Protein AF-K1T017-F1 (afdb_monomer)

Foldseek 3Di:
DVLVVLQPDPAAEAEPPDDPSNVVSHPYYFHHPVVPRVVVCCVPPPVVD

Structure (mmCIF, N/CA/C/O backbone):
data_AF-K1T017-F1
#
_entry.id   AF-K1T017-F1
#
loop_
_atom_site.group_PDB
_atom_site.id
_atom_site.type_symbol
_atom_site.label_atom_id
_atom_site.label_alt_id
_atom_site.label_comp_id
_atom_site.label_asym_id
_atom_site.label_entity_id
_atom_site.label_seq_id
_atom_site.pdbx_PDB_ins_code
_atom_site.Cartn_x
_atom_site.Cartn_y
_atom_site.Cartn_z
_atom_site.occupancy
_atom_site.B_iso_or_equiv
_atom_site.auth_seq_id
_atom_site.auth_comp_id
_atom_site.auth_asym_id
_atom_site.auth_atom_id
_atom_site.pdbx_PDB_model_num
ATOM 1 N N . ASN A 1 1 ? 6.338 -13.935 -1.400 1.00 70.50 1 ASN A N 1
ATOM 2 C CA . ASN A 1 1 ? 6.472 -12.837 -2.377 1.00 70.50 1 ASN A CA 1
ATOM 3 C C . ASN A 1 1 ? 5.165 -12.065 -2.352 1.00 70.50 1 ASN A C 1
ATOM 5 O O . ASN A 1 1 ? 4.113 -12.697 -2.413 1.00 70.50 1 ASN A O 1
ATOM 9 N N . ASP A 1 2 ? 5.247 -10.748 -2.207 1.00 77.19 2 ASP A N 1
ATOM 10 C CA . ASP A 1 2 ? 4.133 -9.818 -2.002 1.00 77.19 2 ASP A CA 1
ATOM 11 C C . ASP A 1 2 ? 3.096 -9.857 -3.131 1.00 77.19 2 ASP A C 1
ATOM 13 O O . ASP A 1 2 ? 1.910 -9.661 -2.880 1.00 77.19 2 ASP A O 1
ATOM 17 N N . LEU A 1 3 ? 3.504 -10.221 -4.354 1.00 85.62 3 LEU A N 1
ATOM 18 C CA . LEU A 1 3 ? 2.600 -10.335 -5.503 1.00 85.62 3 LEU A CA 1
ATOM 19 C C . LEU A 1 3 ? 1.457 -11.334 -5.268 1.00 85.62 3 LEU A C 1
ATOM 21 O O . LEU A 1 3 ? 0.294 -11.008 -5.486 1.00 85.62 3 LEU A O 1
ATOM 25 N N . ALA A 1 4 ? 1.775 -12.536 -4.777 1.00 86.81 4 ALA A N 1
ATOM 26 C CA . ALA A 1 4 ? 0.764 -13.560 -4.517 1.00 86.81 4 ALA A CA 1
ATOM 27 C C . ALA A 1 4 ? -0.193 -13.138 -3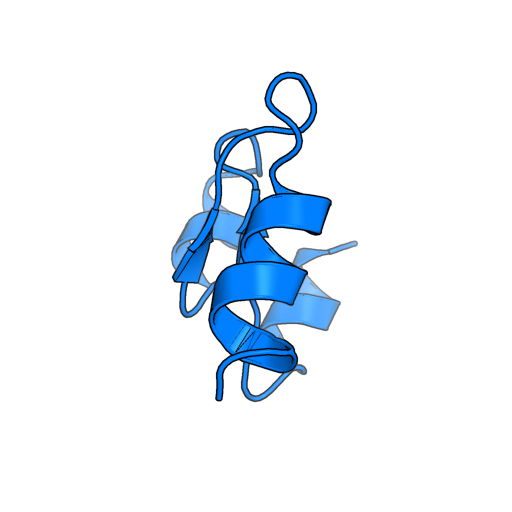.391 1.00 86.81 4 ALA A C 1
ATOM 29 O O . ALA A 1 4 ? -1.375 -13.469 -3.416 1.00 86.81 4 ALA A O 1
ATOM 30 N N . MET A 1 5 ? 0.313 -12.376 -2.417 1.00 87.12 5 MET A N 1
ATOM 31 C CA . MET A 1 5 ? -0.493 -11.863 -1.313 1.00 87.12 5 MET A CA 1
ATOM 32 C C . MET A 1 5 ? -1.430 -10.746 -1.773 1.00 87.12 5 MET A C 1
ATOM 34 O O . MET A 1 5 ? -2.602 -10.772 -1.411 1.00 87.12 5 MET A O 1
ATOM 38 N N . ILE A 1 6 ? -0.956 -9.812 -2.605 1.00 86.69 6 ILE A N 1
ATOM 39 C CA . ILE A 1 6 ? -1.792 -8.744 -3.170 1.00 86.69 6 ILE A CA 1
ATOM 40 C C . ILE A 1 6 ? -2.875 -9.310 -4.089 1.00 86.69 6 ILE A C 1
ATOM 42 O O . ILE A 1 6 ? -4.015 -8.871 -4.003 1.00 86.69 6 ILE A O 1
ATOM 46 N N . GLN A 1 7 ? -2.554 -10.307 -4.917 1.00 85.94 7 GLN A N 1
ATOM 47 C CA . GLN A 1 7 ? -3.539 -10.945 -5.797 1.00 85.94 7 GLN A CA 1
ATOM 48 C C . GLN A 1 7 ? -4.608 -11.728 -5.022 1.00 85.94 7 GLN A C 1
ATOM 50 O O . GLN A 1 7 ? -5.760 -11.780 -5.445 1.00 85.94 7 GLN A O 1
ATOM 55 N N . ALA A 1 8 ? -4.238 -12.338 -3.892 1.00 86.69 8 ALA A N 1
ATOM 56 C CA . ALA A 1 8 ? -5.185 -13.032 -3.022 1.00 86.69 8 ALA A CA 1
ATOM 57 C C . ALA A 1 8 ? -6.015 -12.063 -2.161 1.00 86.69 8 ALA A C 1
ATOM 59 O O . ALA A 1 8 ? -7.151 -1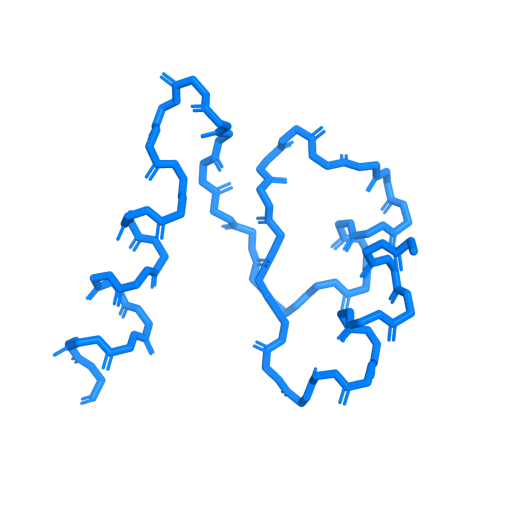2.369 -1.793 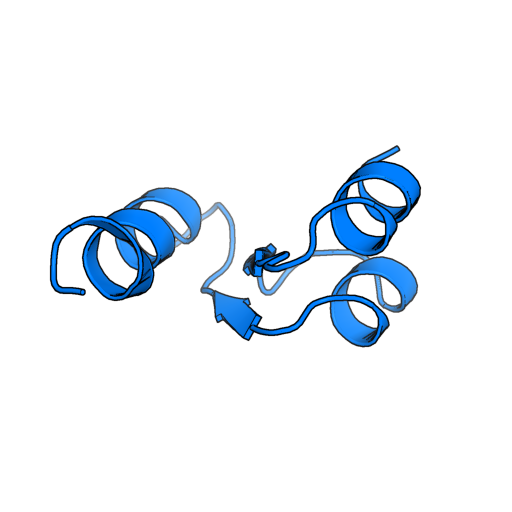1.00 86.69 8 ALA A O 1
ATOM 60 N N . ALA A 1 9 ? -5.461 -10.898 -1.823 1.00 82.25 9 ALA A N 1
ATOM 61 C CA . ALA A 1 9 ? -6.155 -9.878 -1.059 1.00 82.25 9 ALA A CA 1
ATOM 62 C C . ALA A 1 9 ? -7.189 -9.167 -1.945 1.00 82.25 9 ALA A C 1
ATOM 64 O O . ALA A 1 9 ? -6.844 -8.409 -2.844 1.00 82.25 9 ALA A O 1
ATOM 65 N N . GLY A 1 10 ? -8.481 -9.314 -1.631 1.00 78.69 10 GLY A N 1
ATOM 66 C CA . GLY A 1 10 ? -9.555 -8.577 -2.320 1.00 78.69 10 GLY A CA 1
ATOM 67 C C . GLY A 1 10 ? -9.438 -7.042 -2.230 1.00 78.69 10 GLY A C 1
ATOM 68 O O . GLY A 1 10 ? -10.155 -6.321 -2.926 1.00 78.69 10 GLY A O 1
ATOM 69 N N . TYR A 1 11 ? -8.530 -6.541 -1.385 1.00 84.31 11 TYR A N 1
ATOM 70 C CA . TYR A 1 11 ? -8.218 -5.126 -1.208 1.00 84.31 11 TYR A CA 1
ATOM 71 C C . TYR A 1 11 ? -6.708 -4.908 -0.967 1.00 84.31 11 TYR A C 1
ATOM 73 O O . TYR A 1 11 ? -6.283 -4.510 0.115 1.00 84.31 11 TYR A O 1
ATOM 81 N N . GLY A 1 12 ? -5.875 -5.230 -1.961 1.00 91.19 12 GLY A N 1
ATOM 82 C CA . GLY A 1 12 ? -4.420 -5.051 -1.882 1.00 91.19 12 GLY A CA 1
ATOM 83 C C . GLY A 1 12 ? -3.962 -3.595 -2.058 1.00 91.19 12 GLY A C 1
ATOM 84 O O . GLY A 1 12 ? -4.413 -2.909 -2.979 1.00 91.19 12 GLY A O 1
ATOM 85 N N . ILE A 1 13 ? -3.033 -3.146 -1.206 1.00 92.50 13 ILE A N 1
ATOM 86 C CA . ILE A 1 13 ? -2.385 -1.827 -1.276 1.00 92.50 13 ILE A CA 1
ATOM 87 C C . ILE A 1 13 ? -0.872 -2.032 -1.392 1.00 92.50 13 ILE A C 1
ATOM 89 O O . ILE A 1 13 ? -0.282 -2.707 -0.548 1.00 92.50 13 ILE A O 1
ATOM 93 N N . ALA A 1 14 ? -0.248 -1.455 -2.418 1.00 94.25 14 ALA A N 1
ATOM 94 C CA . ALA A 1 14 ? 1.199 -1.518 -2.626 1.00 94.25 14 ALA A CA 1
ATOM 95 C C . ALA A 1 14 ? 1.882 -0.196 -2.258 1.00 94.25 14 ALA A C 1
ATOM 97 O O . ALA A 1 14 ? 1.308 0.872 -2.444 1.00 94.25 14 ALA A O 1
ATOM 98 N N . MET A 1 15 ? 3.121 -0.259 -1.770 1.00 94.31 15 MET A N 1
ATOM 99 C CA . MET A 1 15 ? 3.967 0.929 -1.590 1.00 94.31 15 MET A CA 1
ATOM 100 C C . MET A 1 15 ? 4.490 1.433 -2.937 1.00 94.31 15 MET A C 1
ATOM 102 O O . MET A 1 15 ? 4.720 0.634 -3.845 1.00 94.31 15 MET A O 1
ATOM 106 N N . GLY A 1 16 ? 4.733 2.739 -3.060 1.00 91.31 16 GLY A N 1
ATOM 107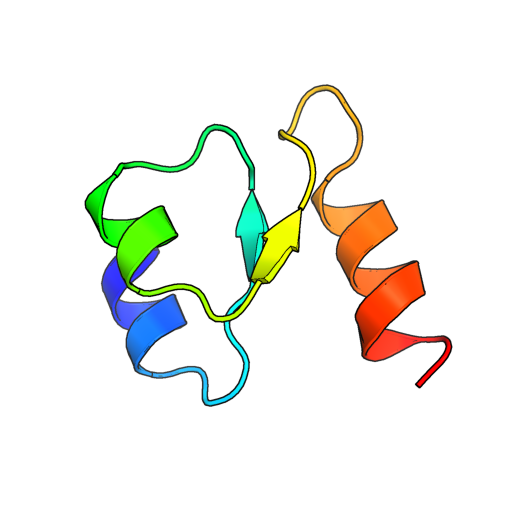 C CA . GLY A 1 16 ? 5.134 3.374 -4.324 1.00 91.31 16 GLY A CA 1
ATOM 108 C C . GLY A 1 16 ? 6.460 2.877 -4.910 1.00 91.31 16 GLY A C 1
ATOM 109 O O . GLY A 1 16 ? 6.685 2.988 -6.112 1.00 91.31 16 GLY A O 1
ATOM 110 N N . ASN A 1 17 ? 7.319 2.278 -4.085 1.00 92.12 17 ASN A N 1
ATOM 111 C CA . ASN A 1 17 ? 8.573 1.652 -4.502 1.00 92.12 17 ASN A CA 1
ATOM 112 C C . ASN A 1 17 ? 8.474 0.129 -4.708 1.00 92.12 17 ASN A C 1
ATOM 1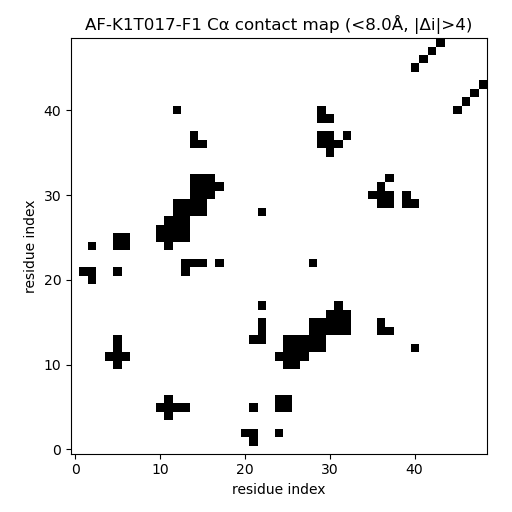14 O O . ASN A 1 17 ? 9.505 -0.541 -4.805 1.00 92.12 17 ASN A O 1
ATOM 118 N N . ALA A 1 18 ? 7.264 -0.437 -4.742 1.00 92.19 18 ALA A N 1
ATOM 119 C CA . ALA A 1 18 ? 7.067 -1.850 -5.032 1.00 92.19 18 ALA A CA 1
ATOM 120 C C . ALA A 1 18 ? 7.456 -2.193 -6.480 1.00 92.19 18 ALA A C 1
ATOM 122 O O . ALA A 1 18 ? 7.588 -1.329 -7.349 1.00 92.19 18 ALA A O 1
ATOM 123 N N . THR A 1 19 ? 7.642 -3.485 -6.751 1.00 94.00 19 THR A N 1
ATOM 124 C CA . THR A 1 19 ? 7.955 -3.949 -8.104 1.00 94.00 19 THR A CA 1
ATOM 125 C C . THR A 1 19 ? 6.796 -3.661 -9.069 1.00 94.00 19 THR A C 1
ATOM 127 O O . THR A 1 19 ? 5.637 -3.634 -8.642 1.00 94.00 19 THR A O 1
ATOM 130 N N . PRO A 1 20 ? 7.067 -3.494 -10.379 1.00 94.31 20 PRO A N 1
ATOM 131 C CA . PRO A 1 20 ? 6.027 -3.190 -11.365 1.00 94.31 20 PRO A CA 1
ATOM 132 C C . PRO A 1 20 ? 4.850 -4.172 -11.344 1.00 94.31 20 PRO A C 1
ATOM 134 O O . PRO A 1 20 ? 3.700 -3.748 -11.410 1.00 94.31 20 PRO A O 1
ATOM 137 N N . ASP A 1 21 ? 5.125 -5.467 -11.168 1.00 93.06 21 ASP A N 1
ATOM 138 C CA . ASP A 1 21 ? 4.088 -6.503 -11.116 1.00 93.06 21 ASP A CA 1
ATOM 139 C C . ASP A 1 21 ? 3.178 -6.349 -9.888 1.00 93.06 21 ASP A C 1
ATOM 141 O O . ASP A 1 21 ? 1.970 -6.571 -9.967 1.00 93.06 21 ASP A O 1
ATOM 145 N N . VAL A 1 22 ? 3.744 -5.937 -8.750 1.00 92.44 22 VAL A N 1
ATOM 146 C CA . VAL A 1 22 ? 3.005 -5.703 -7.501 1.00 92.44 22 VAL A CA 1
ATOM 147 C C . VAL A 1 22 ? 2.162 -4.434 -7.610 1.00 92.44 22 VAL A C 1
ATOM 149 O O . VAL A 1 22 ? 1.004 -4.445 -7.200 1.00 92.44 22 VAL A O 1
ATOM 152 N N . LEU A 1 23 ? 2.702 -3.371 -8.213 1.00 91.69 23 LEU A N 1
ATOM 153 C CA . LEU A 1 23 ? 1.959 -2.138 -8.490 1.00 91.69 23 LEU A CA 1
ATOM 154 C C . LEU A 1 23 ? 0.785 -2.388 -9.446 1.00 91.69 23 LEU A C 1
ATOM 156 O O . LEU A 1 23 ? -0.313 -1.899 -9.199 1.00 91.69 23 LEU A O 1
ATOM 160 N N . ALA A 1 24 ? 0.997 -3.178 -10.502 1.00 92.12 24 ALA A N 1
ATOM 161 C CA . ALA A 1 24 ? -0.040 -3.513 -11.477 1.00 92.12 24 ALA A CA 1
ATOM 162 C C . ALA A 1 24 ? -1.156 -4.394 -10.889 1.00 92.12 24 ALA A C 1
ATOM 164 O O . ALA A 1 24 ? -2.301 -4.314 -11.332 1.00 92.12 24 ALA A O 1
ATOM 165 N N . ALA A 1 25 ? -0.830 -5.235 -9.903 1.00 91.25 25 ALA A N 1
ATOM 166 C CA . ALA A 1 25 ? -1.795 -6.089 -9.216 1.00 91.25 25 ALA A CA 1
ATOM 167 C C . ALA A 1 25 ? -2.524 -5.388 -8.053 1.00 91.25 25 ALA A C 1
ATOM 169 O O . ALA A 1 25 ? -3.541 -5.898 -7.580 1.00 91.25 25 ALA A O 1
ATOM 170 N N . ALA A 1 26 ? -2.012 -4.257 -7.562 1.00 92.62 26 ALA A N 1
ATOM 171 C CA . ALA A 1 26 ? -2.578 -3.556 -6.418 1.00 92.62 26 ALA A CA 1
ATOM 172 C C . ALA A 1 26 ? -3.800 -2.717 -6.798 1.00 92.62 26 ALA A C 1
ATOM 174 O O . ALA A 1 26 ? -3.873 -2.110 -7.864 1.00 92.62 26 ALA A O 1
ATOM 175 N N . ARG A 1 27 ? -4.762 -2.636 -5.877 1.00 92.25 27 ARG A N 1
ATOM 176 C CA . ARG A 1 27 ? -5.950 -1.796 -6.052 1.00 92.25 27 ARG A CA 1
ATOM 177 C C . ARG A 1 27 ? -5.646 -0.326 -5.772 1.00 92.25 27 ARG A C 1
ATOM 179 O O . ARG A 1 27 ? -6.205 0.551 -6.425 1.00 92.25 27 ARG A O 1
ATOM 186 N N . TYR A 1 28 ? -4.771 -0.074 -4.802 1.00 92.31 28 TYR A N 1
ATOM 187 C CA . TYR A 1 28 ? -4.274 1.256 -4.470 1.00 92.31 28 TYR A CA 1
ATOM 188 C C . TYR A 1 28 ? -2.762 1.224 -4.315 1.00 92.31 28 TYR A C 1
ATOM 190 O O . TYR A 1 28 ? -2.182 0.218 -3.901 1.00 92.31 28 TYR A O 1
ATOM 198 N N . VAL A 1 29 ? -2.141 2.361 -4.601 1.00 93.69 29 VAL A N 1
ATOM 199 C CA . VAL A 1 29 ? -0.728 2.598 -4.331 1.00 93.69 29 VAL A CA 1
ATOM 200 C C . VAL A 1 29 ? -0.638 3.690 -3.272 1.00 93.69 29 VAL A C 1
ATOM 202 O O . VAL A 1 29 ? -1.295 4.724 -3.387 1.00 93.69 29 VAL A O 1
ATOM 205 N N . THR A 1 30 ? 0.117 3.423 -2.213 1.00 94.88 30 THR A N 1
ATOM 206 C CA . THR A 1 30 ? 0.461 4.387 -1.162 1.00 94.88 30 THR A CA 1
ATOM 207 C C . THR A 1 30 ? 1.887 4.894 -1.375 1.00 94.88 30 THR A C 1
ATOM 209 O O . THR A 1 30 ? 2.573 4.464 -2.304 1.00 94.88 30 THR A O 1
ATOM 212 N N . ASP A 1 31 ? 2.349 5.794 -0.516 1.00 93.69 31 ASP A N 1
ATOM 213 C CA . ASP A 1 31 ? 3.726 6.280 -0.556 1.00 93.69 31 ASP A CA 1
ATOM 214 C C . ASP A 1 31 ? 4.743 5.140 -0.346 1.00 93.69 31 ASP A C 1
ATOM 216 O O . ASP A 1 31 ? 4.398 3.992 -0.046 1.00 93.69 31 ASP A O 1
ATOM 220 N N . ASP A 1 32 ? 6.024 5.428 -0.558 1.00 90.25 32 ASP A N 1
ATOM 22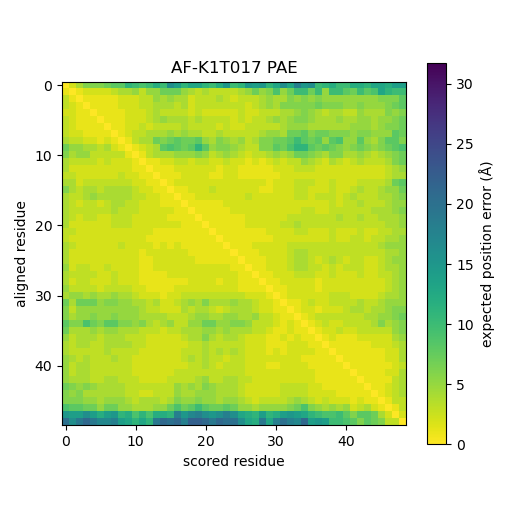1 C CA . ASP A 1 32 ? 7.072 4.439 -0.329 1.00 90.25 32 ASP A CA 1
ATOM 222 C C . ASP A 1 32 ? 7.346 4.205 1.172 1.00 90.25 32 ASP A C 1
ATOM 224 O O . ASP A 1 32 ? 6.773 4.830 2.072 1.00 90.25 32 ASP A O 1
ATOM 228 N N . ASN A 1 33 ? 8.251 3.270 1.441 1.00 87.06 33 ASN A N 1
ATOM 229 C CA . ASN A 1 33 ? 8.668 2.921 2.794 1.00 87.06 33 ASN A CA 1
ATOM 230 C C . ASN A 1 33 ? 9.433 4.035 3.534 1.00 87.06 33 ASN A C 1
ATOM 232 O O . ASN A 1 33 ? 9.425 4.036 4.761 1.00 87.06 33 ASN A O 1
ATOM 236 N N . ASN A 1 34 ? 10.076 4.965 2.826 1.00 91.25 34 ASN A N 1
ATOM 237 C CA . ASN A 1 34 ? 10.795 6.096 3.416 1.00 91.25 34 ASN A CA 1
ATOM 238 C C . ASN A 1 34 ? 9.861 7.266 3.763 1.00 91.25 34 ASN A C 1
ATOM 240 O O . ASN A 1 34 ? 10.274 8.192 4.459 1.00 91.25 34 ASN A O 1
ATOM 244 N N . HIS A 1 35 ? 8.615 7.224 3.289 1.00 92.00 35 HIS A N 1
ATOM 245 C CA . HIS A 1 35 ? 7.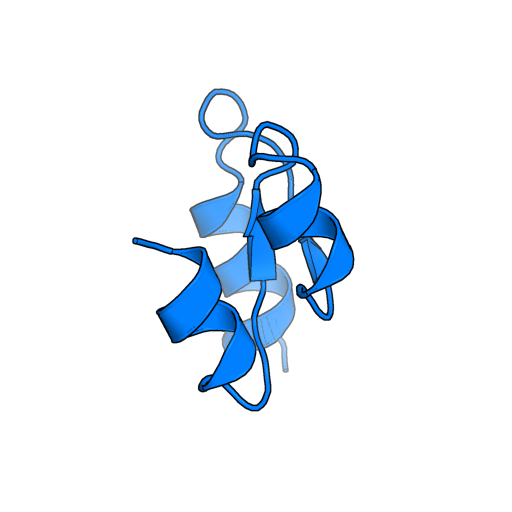602 8.258 3.489 1.00 92.00 35 HIS A CA 1
ATOM 246 C C . HIS A 1 35 ? 6.353 7.724 4.214 1.00 92.00 35 HIS A C 1
ATOM 248 O O . HIS A 1 35 ? 5.243 8.221 3.994 1.00 92.00 35 HIS A O 1
ATOM 254 N N . ASP A 1 36 ? 6.531 6.718 5.077 1.00 92.06 36 ASP A N 1
ATOM 255 C CA . ASP A 1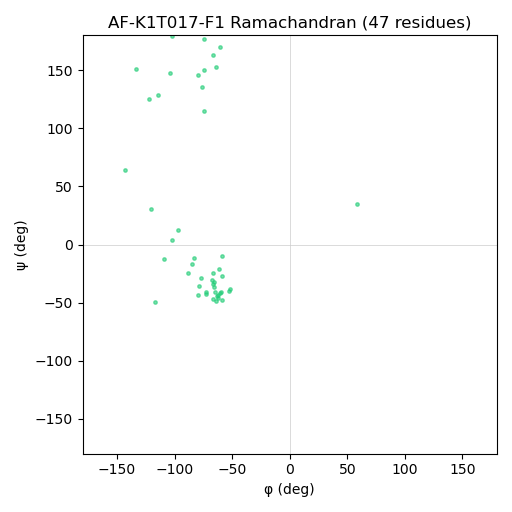 36 ? 5.495 6.134 5.940 1.00 92.06 36 ASP A CA 1
ATOM 256 C C . ASP A 1 36 ? 4.278 5.567 5.184 1.00 92.06 36 ASP A C 1
ATOM 258 O O . ASP A 1 36 ? 3.141 5.609 5.670 1.00 92.06 36 ASP A O 1
ATOM 262 N N . GLY A 1 37 ? 4.498 5.000 3.992 1.00 90.44 37 GLY A N 1
ATOM 263 C CA . GLY A 1 37 ? 3.433 4.509 3.114 1.00 90.44 37 GLY A CA 1
ATOM 264 C C . GLY A 1 37 ? 2.438 3.559 3.783 1.00 90.44 37 GLY A C 1
ATOM 265 O O . GLY A 1 37 ? 1.230 3.665 3.559 1.00 90.44 37 GLY A O 1
ATOM 266 N N . VAL A 1 38 ? 2.910 2.673 4.664 1.00 91.38 38 VAL A N 1
ATOM 267 C CA . VAL A 1 38 ? 2.044 1.743 5.408 1.00 91.38 38 VAL A CA 1
ATOM 268 C C . VAL A 1 38 ? 1.126 2.480 6.385 1.00 91.38 38 VAL A C 1
ATOM 270 O O . VAL A 1 38 ? -0.075 2.213 6.405 1.00 91.38 38 VAL A O 1
ATOM 273 N N . ALA A 1 39 ? 1.656 3.424 7.169 1.00 91.56 39 ALA A N 1
ATOM 274 C CA . ALA A 1 39 ? 0.860 4.177 8.139 1.00 91.56 39 ALA A CA 1
ATOM 275 C C . ALA A 1 39 ? -0.229 4.995 7.430 1.00 91.56 39 ALA A C 1
ATOM 277 O O . ALA A 1 39 ? -1.405 4.906 7.785 1.00 91.56 39 ALA A O 1
ATOM 278 N N . LYS A 1 40 ? 0.140 5.688 6.344 1.00 91.25 40 LYS A N 1
ATOM 279 C CA . LYS A 1 40 ? -0.802 6.447 5.507 1.00 91.25 40 LYS A CA 1
ATOM 280 C C . LYS A 1 40 ? -1.897 5.567 4.912 1.00 91.25 40 LYS A C 1
ATOM 282 O O . LYS A 1 40 ? -3.061 5.971 4.892 1.00 91.25 40 LYS A O 1
ATOM 287 N N . ALA A 1 41 ? -1.546 4.364 4.454 1.00 92.12 41 ALA A N 1
ATOM 288 C CA . ALA A 1 41 ? -2.516 3.415 3.920 1.00 92.12 41 ALA A CA 1
ATOM 289 C C . ALA A 1 41 ? -3.525 2.969 4.989 1.00 92.12 41 ALA A C 1
ATOM 291 O O . ALA A 1 41 ? -4.727 2.950 4.727 1.00 92.12 41 ALA A O 1
ATOM 292 N N . ILE A 1 42 ? -3.058 2.665 6.203 1.00 90.56 42 ILE A N 1
ATOM 293 C CA . ILE A 1 42 ? -3.928 2.272 7.319 1.00 90.56 42 ILE A CA 1
ATOM 294 C C . ILE A 1 42 ? -4.860 3.426 7.707 1.00 90.56 42 ILE A C 1
ATOM 296 O O . ILE A 1 42 ? -6.073 3.235 7.806 1.00 90.56 42 ILE A O 1
ATOM 300 N N . GLU A 1 43 ? -4.328 4.634 7.881 1.00 92.44 43 GLU A N 1
ATOM 301 C CA . GLU A 1 43 ? -5.141 5.799 8.241 1.00 92.44 43 GLU A CA 1
ATOM 302 C C . GLU A 1 43 ? -6.203 6.124 7.188 1.00 92.44 43 GLU A C 1
ATOM 304 O O . GLU A 1 43 ? -7.336 6.453 7.536 1.00 92.44 43 GLU A O 1
ATOM 309 N N . THR A 1 44 ? -5.842 6.034 5.907 1.00 89.69 44 THR A N 1
ATOM 310 C CA . THR A 1 44 ? -6.709 6.448 4.795 1.00 89.69 44 THR A CA 1
ATOM 311 C C . THR A 1 44 ? -7.763 5.400 4.458 1.00 89.69 44 THR A C 1
ATOM 313 O O . THR A 1 44 ? -8.914 5.757 4.225 1.00 89.69 44 THR A O 1
ATOM 316 N N . TYR A 1 45 ? -7.387 4.119 4.421 1.00 88.38 45 TYR A N 1
ATOM 317 C CA . TYR A 1 45 ? -8.239 3.058 3.873 1.00 88.38 45 TYR A CA 1
ATOM 318 C C . TYR A 1 45 ? -8.813 2.103 4.921 1.00 88.38 45 TYR A C 1
ATOM 320 O O . TYR A 1 45 ? -9.694 1.318 4.581 1.00 88.38 45 TYR A O 1
ATOM 328 N N . VAL A 1 46 ? -8.323 2.137 6.167 1.00 86.44 46 VAL A N 1
ATOM 329 C CA . VAL A 1 46 ? -8.772 1.219 7.229 1.00 86.44 46 VAL A CA 1
ATOM 330 C C . VAL A 1 46 ? -9.436 1.965 8.382 1.00 86.44 46 VAL A C 1
ATOM 332 O O . VAL A 1 46 ? -10.517 1.576 8.805 1.00 86.44 46 VAL A O 1
ATOM 335 N N . LEU A 1 47 ? -8.810 3.024 8.906 1.00 86.31 47 LEU A N 1
ATOM 336 C CA . LEU A 1 47 ? -9.284 3.690 10.130 1.00 86.31 47 LEU A CA 1
ATOM 337 C C . LEU A 1 47 ? -10.309 4.806 9.892 1.00 86.31 47 LEU A C 1
ATOM 339 O O . LEU A 1 47 ? -11.068 5.130 10.802 1.00 86.31 47 LEU A O 1
ATOM 343 N N . LYS A 1 48 ? -10.315 5.417 8.703 1.00 70.31 48 LYS A N 1
ATOM 344 C CA . LYS A 1 48 ? -11.273 6.471 8.315 1.00 70.31 48 LYS A CA 1
ATOM 345 C C . LYS A 1 48 ? -12.400 5.972 7.397 1.00 70.31 48 LYS A C 1
ATOM 347 O O . LYS A 1 48 ? -13.178 6.798 6.923 1.00 70.31 48 LYS A O 1
ATOM 352 N N . GLY A 1 49 ? -12.437 4.667 7.115 1.00 56.72 49 GLY A N 1
ATOM 353 C CA . GLY A 1 49 ? -13.448 4.013 6.275 1.00 56.72 49 GLY A CA 1
ATOM 354 C C . GLY A 1 49 ? -14.745 3.711 7.008 1.00 56.72 49 GLY A C 1
ATOM 355 O O . GLY A 1 49 ? -14.699 3.534 8.245 1.00 56.72 49 GLY A O 1
#

Nearest PDB structures (foldseek):
  3mpo-assembly2_B  TM=9.895E-01  e=7.890E-03  Levilactobacillus brevis ATCC 367
  1rlo-assembly1_A  TM=9.189E-01  e=1.197E-02  Escherichia coli
  2hf2-assembly2_B  TM=9.532E-01  e=1.581E-02  Escherichia coli K-12
 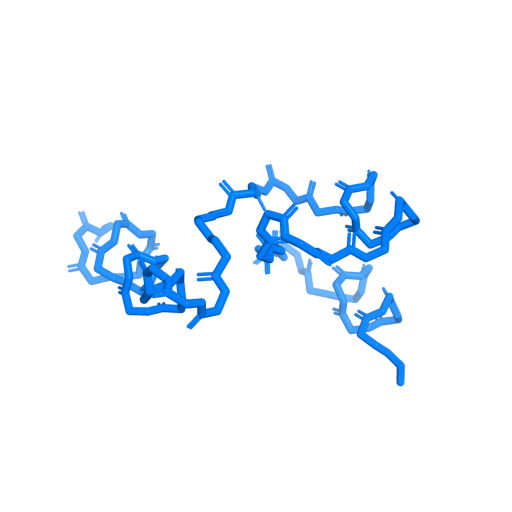 1ymq-assembly1_A  TM=9.298E-01  e=1.474E-02  Bacteroides thetaiotaomicron VPI-5482
  2rav-assembly1_A  TM=9.325E-01  e=1.947E-02  Bacteroides thetaiotaomicron VPI-5482

pLDDT: mean 88.53, std 7.11, range [56.72, 94.88]

Solvent-accessible surface area (backbone atoms only — not comparable to full-atom values): 2873 Å² total; per-residue (Å²): 114,69,51,65,53,28,67,68,36,96,79,18,72,27,44,63,76,51,55,70,70,36,53,73,55,25,78,43,75,35,43,29,85,92,67,49,12,66,61,53,42,42,52,64,68,60,72,69,100

Organism: NCBI:txid408170

Mean predicted aligned error: 3.61 Å

Secondary structure (DSSP, 8-state):
-HHHHHHHSTT-EEETTS-HHHHHH-SEEE--GGGTHHHHHHIIIII--

Sequence (49 aa):
NDLAMIQAAGYGIAMGNATPDVLAAARYVTDDNNHDGVAKAIETYVLKG

Radius of gyration: 10.26 Å; Cα contacts (8 Å, |Δi|>4): 69; chains: 1; bounding box: 24×22×22 Å

InterPro domains:
  IPR023214 HAD superfamily [G3DSA:3.40.50.1000] (1-48)
  IPR036412 HAD-like superfamily [SSF56784] (1-47)